Protein AF-A0A524L189-F1 (afdb_monomer)

Sequence (57 aa):
TIAVMGCMVNGPGEAREADIGVAFDKNYGVLFKKGKIIAKYSDKTIIKRLLAEIKDE

Solvent-accessible surface area (backbone atoms only — not com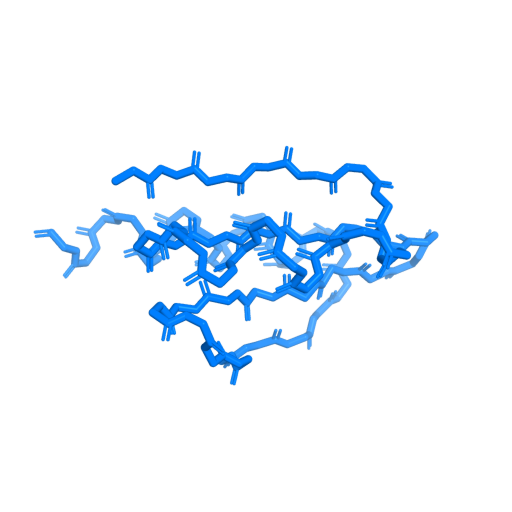parable to full-atom values): 3069 Å² total; per-residue (Å²): 99,80,41,83,37,87,40,58,87,61,24,66,64,63,16,41,79,17,53,33,16,38,16,25,54,99,68,31,24,39,32,25,45,68,50,36,82,77,47,75,35,43,56,80,54,32,56,58,49,51,56,49,61,63,69,78,108

Nearest PDB structures (foldseek):
  3noy-assembly2_D  TM=7.856E-01  e=3.071E-05  Aquifex aeolicus
  7lo5-assembly1_D  TM=7.084E-01  e=7.186E-01  Deinococcus wulumuqiensis
  7lo5-assembly1_B  TM=6.599E-01  e=5.115E-01  Deinococcus wulumuqiensis
  6lg3-assembly1_A  TM=5.233E-01  e=5.115E-01  Mycobacterium tuberculosis
  6iev-assembly1_C  TM=5.712E-01  e=1.080E+00  Trypanosoma brucei

Structure (mmCIF, N/CA/C/O backbone):
data_AF-A0A524L189-F1
#
_entry.id   AF-A0A524L189-F1
#
loop_
_atom_site.group_PDB
_atom_site.id
_atom_site.type_symbol
_atom_site.label_atom_id
_atom_site.label_alt_id
_atom_site.label_comp_id
_atom_site.label_asym_id
_atom_site.label_entity_id
_atom_site.label_seq_id
_atom_site.pdbx_PDB_ins_code
_atom_site.Cartn_x
_atom_site.Cartn_y
_atom_site.Cartn_z
_atom_site.occupancy
_atom_site.B_iso_or_equiv
_atom_site.auth_seq_id
_atom_site.auth_comp_id
_atom_site.auth_asym_id
_atom_site.auth_atom_id
_atom_site.pdbx_PDB_model_num
ATOM 1 N N . THR A 1 1 ? -9.375 -4.665 8.382 1.00 87.44 1 THR A N 1
ATOM 2 C CA . THR A 1 1 ? -8.449 -5.567 7.663 1.00 87.44 1 THR A CA 1
ATOM 3 C C . THR A 1 1 ? -7.445 -4.772 6.857 1.00 87.44 1 THR A C 1
ATOM 5 O O . THR A 1 1 ? -7.839 -3.818 6.195 1.00 87.44 1 THR A O 1
ATOM 8 N N . ILE A 1 2 ? -6.164 -5.157 6.913 1.00 91.62 2 ILE A N 1
ATOM 9 C CA . ILE A 1 2 ? -5.062 -4.511 6.181 1.00 91.62 2 ILE A CA 1
ATOM 10 C C . ILE A 1 2 ? -4.563 -5.464 5.088 1.00 91.62 2 ILE A C 1
ATOM 12 O O . ILE A 1 2 ? -4.241 -6.610 5.397 1.00 91.62 2 ILE A O 1
ATOM 16 N N . ALA A 1 3 ? -4.462 -4.991 3.844 1.00 91.19 3 ALA A N 1
ATOM 17 C CA . ALA A 1 3 ? -3.882 -5.739 2.723 1.00 91.19 3 ALA A CA 1
ATOM 18 C C . ALA A 1 3 ? -2.510 -5.175 2.308 1.00 91.19 3 ALA A C 1
ATOM 20 O O . ALA A 1 3 ? -2.333 -3.962 2.188 1.00 91.19 3 ALA A O 1
ATOM 21 N N . VAL A 1 4 ? -1.534 -6.053 2.062 1.00 91.38 4 VAL A N 1
ATOM 22 C CA . VAL A 1 4 ? -0.178 -5.679 1.622 1.00 91.38 4 VAL A CA 1
ATOM 23 C C . VAL A 1 4 ? 0.218 -6.545 0.438 1.00 91.38 4 VAL A C 1
ATOM 25 O O . VAL A 1 4 ? 0.268 -7.766 0.554 1.00 91.38 4 VAL A O 1
ATOM 28 N N . MET A 1 5 ? 0.506 -5.913 -0.698 1.00 89.94 5 MET A N 1
ATOM 29 C CA . MET A 1 5 ? 0.645 -6.616 -1.970 1.00 89.94 5 MET A CA 1
ATOM 30 C C . MET A 1 5 ? 1.888 -6.182 -2.730 1.00 89.94 5 MET A C 1
ATOM 32 O O . MET A 1 5 ? 2.114 -4.994 -2.942 1.00 89.94 5 MET A O 1
ATOM 36 N N . GLY A 1 6 ? 2.668 -7.146 -3.216 1.00 87.44 6 GLY A N 1
ATOM 37 C CA . GLY A 1 6 ? 3.915 -6.876 -3.939 1.00 87.44 6 GLY A CA 1
ATOM 38 C C . GLY A 1 6 ? 3.757 -6.465 -5.407 1.00 87.44 6 GLY A C 1
ATOM 39 O O . GLY A 1 6 ? 4.767 -6.220 -6.058 1.00 87.44 6 GLY A O 1
ATOM 40 N N . CYS A 1 7 ? 2.535 -6.435 -5.954 1.00 85.19 7 CYS A N 1
ATOM 41 C CA . CYS A 1 7 ? 2.308 -6.147 -7.370 1.00 85.19 7 CYS A CA 1
ATOM 42 C C . CYS A 1 7 ? 1.025 -5.342 -7.621 1.00 85.19 7 CYS A C 1
ATOM 44 O O . CYS A 1 7 ? -0.053 -5.671 -7.122 1.00 85.19 7 CYS A O 1
ATOM 46 N N . MET A 1 8 ? 1.136 -4.333 -8.485 1.00 84.69 8 MET A N 1
ATOM 47 C CA . MET A 1 8 ? 0.045 -3.459 -8.926 1.00 84.69 8 MET A CA 1
ATOM 48 C C . MET A 1 8 ? -0.986 -4.147 -9.842 1.00 84.69 8 MET A C 1
ATOM 50 O O . MET A 1 8 ? -2.066 -3.603 -10.038 1.00 84.69 8 MET A O 1
ATOM 54 N N . VAL A 1 9 ? -0.685 -5.326 -10.403 1.00 83.06 9 VAL A N 1
ATOM 55 C CA . VAL A 1 9 ? -1.585 -6.026 -11.345 1.00 83.06 9 VAL A CA 1
ATOM 56 C C . VAL A 1 9 ? -2.866 -6.483 -10.644 1.00 83.06 9 VAL A C 1
ATOM 58 O O . VAL A 1 9 ? -3.959 -6.108 -11.059 1.00 83.06 9 VAL A O 1
ATOM 61 N N . ASN A 1 10 ? -2.726 -7.220 -9.539 1.00 80.88 10 ASN A N 1
ATOM 62 C CA . ASN A 1 10 ? -3.862 -7.652 -8.715 1.00 80.88 10 ASN A CA 1
ATOM 63 C C . ASN A 1 10 ? -4.144 -6.672 -7.561 1.00 80.88 10 ASN A C 1
ATOM 65 O O . ASN A 1 10 ? -5.247 -6.669 -7.015 1.00 80.88 10 ASN A O 1
ATOM 69 N N . GLY A 1 11 ? -3.171 -5.794 -7.260 1.00 81.19 11 GLY A N 1
ATOM 70 C CA . GLY A 1 11 ? -3.196 -4.689 -6.286 1.00 81.19 11 GLY A CA 1
ATOM 71 C C . GLY A 1 11 ? -4.576 -4.094 -5.997 1.00 81.19 11 GLY A C 1
ATOM 72 O O . GLY A 1 11 ? -5.090 -4.187 -4.885 1.00 81.19 11 GLY A O 1
ATOM 73 N N . PRO A 1 12 ? -5.197 -3.464 -7.005 1.00 80.56 12 PRO A N 1
ATOM 74 C CA . PRO A 1 12 ? -6.455 -2.748 -6.839 1.00 80.56 12 PRO A CA 1
ATOM 75 C C . PRO A 1 12 ? -7.645 -3.627 -6.470 1.00 80.56 12 PRO A C 1
ATOM 77 O O . PRO A 1 12 ? -8.577 -3.129 -5.845 1.00 80.56 12 PRO A O 1
ATOM 80 N N . GLY A 1 13 ? -7.661 -4.885 -6.924 1.00 83.06 13 GLY A N 1
ATOM 81 C CA . GLY A 1 13 ? -8.787 -5.795 -6.728 1.00 83.06 13 GLY A CA 1
ATOM 82 C C . GLY A 1 13 ? -8.889 -6.229 -5.273 1.00 83.06 13 GLY A C 1
ATOM 83 O O . GLY A 1 13 ? -9.901 -5.979 -4.626 1.00 83.06 13 GLY A O 1
ATOM 84 N N . GLU A 1 14 ? -7.800 -6.780 -4.743 1.00 80.31 14 GLU A 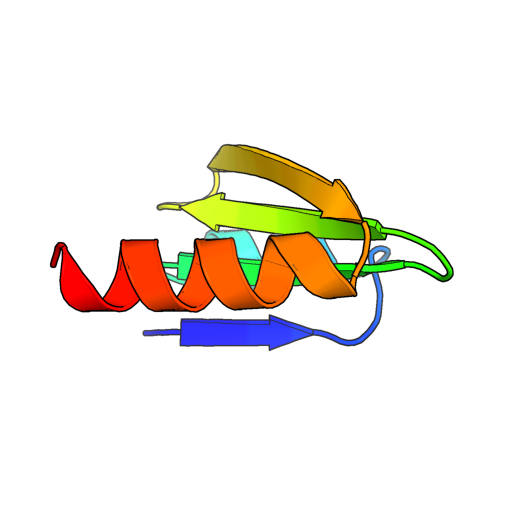N 1
ATOM 85 C CA . GLU A 1 14 ? -7.712 -7.236 -3.349 1.00 80.31 14 GLU A CA 1
ATOM 86 C C . GLU A 1 14 ? -7.802 -6.054 -2.366 1.00 80.31 14 GLU A C 1
ATOM 88 O O . GLU A 1 14 ? -8.475 -6.129 -1.338 1.00 80.31 14 GLU A O 1
ATOM 93 N N . ALA A 1 15 ? -7.216 -4.900 -2.709 1.00 81.38 15 ALA A N 1
ATOM 94 C CA . ALA A 1 15 ? -7.310 -3.696 -1.884 1.00 81.38 15 ALA A CA 1
ATOM 95 C C . ALA A 1 15 ? -8.726 -3.083 -1.830 1.00 81.38 15 ALA A C 1
ATOM 97 O O . ALA A 1 15 ? -8.994 -2.225 -0.985 1.00 81.38 15 ALA A O 1
ATOM 98 N N . ARG A 1 16 ? -9.639 -3.500 -2.719 1.00 83.75 16 ARG A N 1
ATOM 99 C CA . ARG A 1 16 ? -11.048 -3.080 -2.713 1.00 83.75 16 ARG A CA 1
ATOM 100 C C . ARG A 1 16 ? -11.859 -3.735 -1.600 1.00 83.75 16 ARG A C 1
ATOM 102 O O . ARG A 1 16 ? -12.831 -3.138 -1.147 1.00 83.75 16 ARG A O 1
ATOM 109 N N . GLU A 1 17 ? -11.445 -4.922 -1.171 1.00 86.31 17 GLU A N 1
ATOM 110 C CA . GLU A 1 17 ? -12.092 -5.695 -0.106 1.00 86.31 17 GLU A CA 1
ATOM 111 C C . GLU A 1 17 ? -11.526 -5.367 1.284 1.00 86.31 17 GLU A C 1
ATOM 113 O O . GLU A 1 17 ? -12.142 -5.680 2.302 1.00 86.31 17 GLU A O 1
ATOM 118 N N . ALA A 1 18 ? -10.367 -4.704 1.342 1.00 89.75 18 ALA A N 1
ATOM 119 C CA . ALA A 1 18 ? -9.731 -4.279 2.581 1.00 89.75 18 ALA A CA 1
ATOM 120 C C . ALA A 1 18 ? -10.203 -2.888 3.045 1.00 89.75 18 ALA A C 1
ATOM 122 O O . ALA A 1 18 ? -10.563 -2.017 2.248 1.00 89.75 18 ALA A O 1
ATOM 123 N N . ASP A 1 19 ? -10.129 -2.646 4.357 1.00 90.75 19 ASP A N 1
ATOM 124 C CA . ASP A 1 19 ? -10.351 -1.307 4.918 1.00 90.75 19 ASP A CA 1
ATOM 125 C C . ASP A 1 19 ? -9.235 -0.357 4.484 1.00 90.75 19 ASP A C 1
ATOM 127 O O . ASP A 1 19 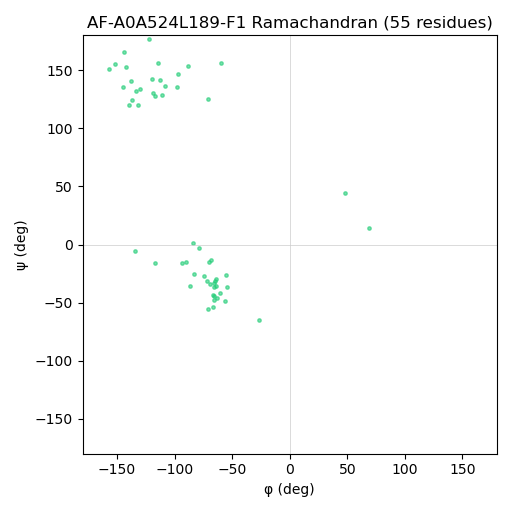? -9.507 0.760 4.037 1.00 90.75 19 ASP A O 1
ATOM 131 N N . ILE A 1 20 ? -7.997 -0.852 4.534 1.00 92.56 20 ILE A N 1
ATOM 132 C CA . ILE A 1 20 ? -6.801 -0.185 4.033 1.00 92.56 20 ILE A CA 1
ATOM 133 C C . ILE A 1 20 ? -5.907 -1.187 3.297 1.00 92.56 20 ILE A C 1
ATOM 135 O O . ILE A 1 20 ? -5.748 -2.335 3.717 1.00 92.56 20 ILE A O 1
ATOM 139 N N . GLY A 1 21 ? -5.314 -0.758 2.188 1.00 92.88 21 GL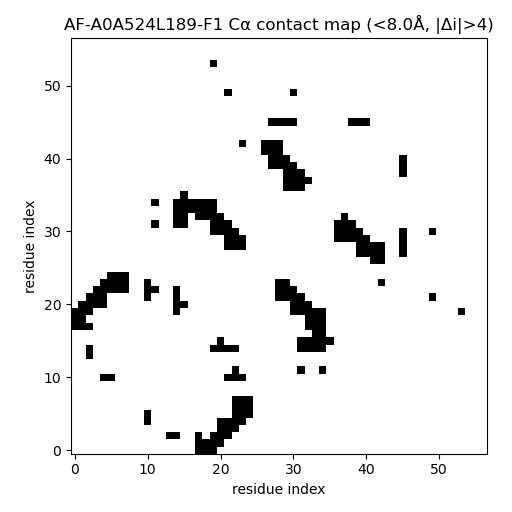Y A N 1
ATOM 140 C CA . GLY A 1 21 ? -4.448 -1.594 1.366 1.00 92.88 21 GLY A CA 1
ATOM 141 C C . GLY A 1 21 ? -3.262 -0.827 0.803 1.00 92.88 21 GLY A C 1
ATOM 142 O O . GLY A 1 21 ? -3.345 0.379 0.573 1.00 92.88 21 GLY A O 1
ATOM 143 N N . VAL A 1 22 ? -2.161 -1.526 0.538 1.00 93.44 22 VAL A N 1
ATOM 144 C CA . VAL A 1 22 ? -1.043 -1.002 -0.253 1.00 93.44 22 VAL A CA 1
ATOM 145 C C . VAL A 1 22 ? -0.656 -1.997 -1.342 1.00 93.44 22 VAL A C 1
ATOM 147 O O . VAL A 1 22 ? -0.512 -3.190 -1.076 1.00 93.44 22 VAL A O 1
ATOM 150 N N . ALA A 1 23 ? -0.461 -1.498 -2.561 1.00 93.56 23 ALA A N 1
ATOM 151 C CA . ALA A 1 23 ? 0.118 -2.262 -3.660 1.00 93.56 23 ALA A CA 1
ATOM 152 C C . ALA A 1 23 ? 1.409 -1.596 -4.133 1.00 93.56 23 ALA A C 1
ATOM 154 O O . ALA A 1 23 ? 1.424 -0.386 -4.371 1.00 93.56 23 ALA A O 1
ATOM 155 N N . PHE A 1 24 ? 2.477 -2.379 -4.265 1.00 92.19 24 PHE A N 1
ATOM 156 C CA . PHE A 1 24 ? 3.777 -1.905 -4.732 1.00 92.19 24 PHE A CA 1
ATOM 157 C C . PHE A 1 24 ? 3.981 -2.166 -6.228 1.00 92.19 24 PHE A C 1
ATOM 159 O O . PHE A 1 24 ? 3.514 -3.154 -6.798 1.00 92.19 24 PHE A O 1
ATOM 166 N N . ASP A 1 25 ? 4.709 -1.251 -6.847 1.00 90.44 25 ASP A N 1
ATOM 167 C CA . ASP A 1 25 ? 5.351 -1.349 -8.151 1.00 90.44 25 ASP A CA 1
ATOM 168 C C . ASP A 1 25 ? 6.856 -1.100 -7.929 1.00 90.44 25 ASP A C 1
ATOM 170 O O . ASP A 1 25 ? 7.294 -0.789 -6.825 1.00 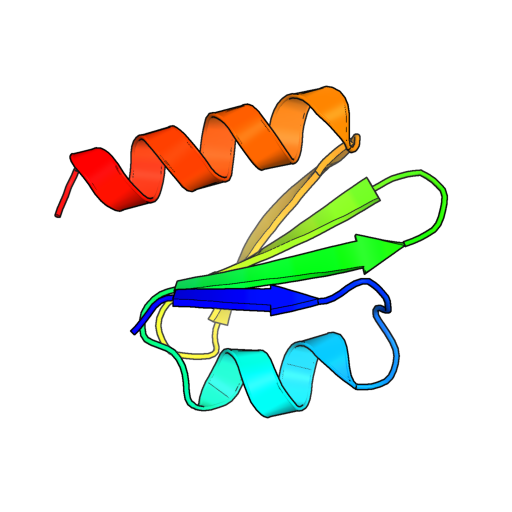90.44 25 ASP A O 1
ATOM 174 N N . LYS A 1 26 ? 7.677 -1.206 -8.969 1.00 88.69 26 LYS A N 1
ATOM 175 C CA . LYS A 1 26 ? 9.141 -1.164 -8.884 1.00 88.69 26 LYS A CA 1
AT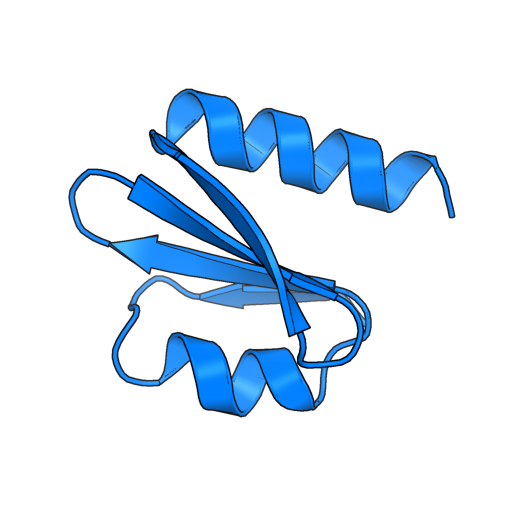OM 176 C C . LYS A 1 26 ? 9.715 0.089 -8.205 1.00 88.69 26 LYS A C 1
ATOM 178 O O . LYS A 1 26 ? 10.841 0.040 -7.725 1.00 88.69 26 LYS A O 1
ATOM 183 N N . ASN A 1 27 ? 8.999 1.213 -8.242 1.00 89.94 27 ASN A N 1
ATOM 184 C CA . ASN A 1 27 ? 9.495 2.505 -7.750 1.00 89.94 27 ASN A CA 1
ATOM 185 C C . ASN A 1 27 ? 8.485 3.267 -6.879 1.00 89.94 27 ASN A C 1
ATOM 187 O O . ASN A 1 27 ? 8.788 4.370 -6.408 1.00 89.94 27 ASN A O 1
ATOM 191 N N . TYR A 1 28 ? 7.262 2.761 -6.753 1.00 92.31 28 TYR A N 1
ATOM 192 C CA . TYR A 1 28 ? 6.192 3.448 -6.048 1.00 92.31 28 TYR A CA 1
ATOM 193 C C . TYR A 1 28 ? 5.198 2.454 -5.467 1.00 92.31 28 TYR A C 1
ATOM 195 O O . TYR A 1 28 ? 4.980 1.379 -6.015 1.00 92.31 28 TYR A O 1
ATOM 203 N N . GLY A 1 29 ? 4.505 2.877 -4.416 1.00 94.00 29 GLY A N 1
ATOM 204 C CA . GLY A 1 29 ? 3.318 2.205 -3.922 1.00 94.00 29 GLY A CA 1
ATOM 205 C C . GLY A 1 29 ? 2.074 3.069 -4.069 1.00 94.00 29 GLY A C 1
ATOM 206 O O . GLY A 1 29 ? 2.136 4.303 -4.123 1.00 94.00 29 GLY A O 1
ATOM 207 N N . VAL A 1 30 ? 0.933 2.397 -4.119 1.00 94.00 30 VAL A N 1
ATOM 208 C CA . VAL A 1 30 ? -0.399 2.995 -4.150 1.00 94.00 30 VAL A CA 1
ATOM 209 C C . VAL A 1 30 ? -1.140 2.558 -2.899 1.00 94.00 30 VAL A C 1
ATOM 211 O O . VAL A 1 30 ? -1.204 1.367 -2.601 1.00 94.00 30 VAL A O 1
ATOM 214 N N . LEU A 1 31 ? -1.675 3.531 -2.168 1.00 93.75 31 LEU A N 1
ATOM 215 C CA . LEU A 1 31 ? -2.468 3.306 -0.971 1.00 93.75 31 LEU A CA 1
ATOM 216 C C . LEU A 1 31 ? -3.952 3.368 -1.311 1.00 93.75 31 LEU A C 1
ATOM 218 O O . LEU A 1 31 ? -4.415 4.297 -1.983 1.00 93.75 31 LEU A O 1
ATOM 222 N N . PHE A 1 32 ? -4.690 2.415 -0.769 1.00 92.69 32 PHE A N 1
ATOM 223 C CA . PHE A 1 32 ? -6.122 2.268 -0.927 1.00 92.69 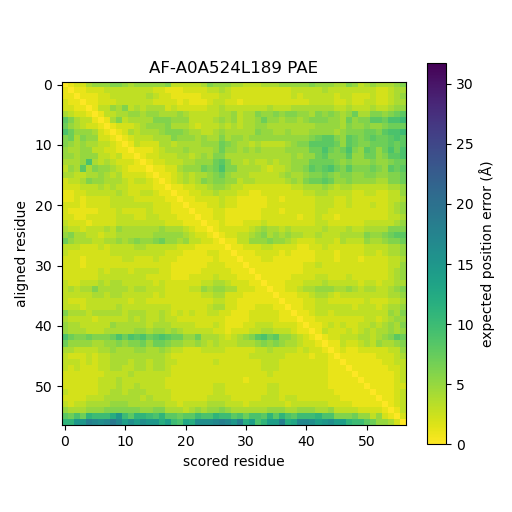32 PHE A CA 1
ATOM 224 C C . PHE A 1 32 ? -6.797 2.362 0.434 1.00 92.69 32 PHE A C 1
ATOM 226 O O . PHE A 1 32 ? -6.287 1.829 1.415 1.00 92.69 32 PHE A O 1
ATOM 233 N N . LYS A 1 33 ? -7.963 3.001 0.482 1.00 91.50 33 LYS A N 1
ATOM 234 C CA . LYS A 1 33 ? -8.847 3.008 1.646 1.00 91.50 33 LYS A CA 1
ATOM 235 C C . LYS A 1 33 ? -10.278 2.811 1.178 1.00 91.50 33 LYS A C 1
ATOM 237 O O . LYS A 1 33 ? -10.737 3.552 0.305 1.00 91.50 33 LYS A O 1
ATOM 242 N N . LYS A 1 34 ? -10.962 1.788 1.704 1.00 89.25 34 LYS A N 1
ATOM 243 C CA . LYS A 1 34 ? -12.331 1.403 1.299 1.00 89.25 34 LYS A CA 1
ATOM 244 C C . LYS A 1 34 ? -12.482 1.322 -0.234 1.00 89.25 34 LYS A C 1
ATOM 246 O O . LYS A 1 34 ? -13.406 1.888 -0.820 1.00 89.25 34 LYS A O 1
ATOM 251 N N . GLY A 1 35 ? -11.498 0.711 -0.898 1.00 86.56 35 GLY A N 1
ATOM 252 C CA . GLY A 1 35 ? -11.458 0.565 -2.356 1.00 86.56 35 GLY A CA 1
ATOM 253 C C . GLY A 1 35 ? -11.247 1.836 -3.182 1.00 86.56 35 GLY A C 1
ATOM 254 O O . GLY A 1 35 ? -11.445 1.803 -4.397 1.00 86.56 35 GLY A O 1
ATOM 255 N N . LYS A 1 36 ? -10.826 2.948 -2.570 1.00 90.06 36 LYS A N 1
ATOM 256 C CA . LYS A 1 36 ? -10.427 4.178 -3.272 1.00 90.06 36 LYS A CA 1
ATOM 257 C C . LYS A 1 36 ? -8.937 4.433 -3.113 1.00 90.06 36 LYS A C 1
ATOM 259 O O . LYS A 1 36 ? -8.397 4.248 -2.028 1.00 90.06 36 LYS A O 1
ATOM 264 N N . ILE A 1 37 ? -8.285 4.907 -4.173 1.00 91.56 37 ILE A N 1
ATOM 265 C CA . ILE A 1 37 ? -6.896 5.372 -4.098 1.00 91.56 37 ILE A CA 1
ATOM 266 C C . ILE A 1 37 ? -6.869 6.686 -3.320 1.00 91.56 37 ILE A C 1
ATOM 268 O O . ILE A 1 37 ? -7.555 7.634 -3.695 1.00 91.56 37 ILE A O 1
ATOM 272 N N . ILE A 1 38 ? -6.060 6.743 -2.265 1.00 92.62 38 ILE A N 1
ATOM 273 C CA . ILE A 1 38 ? -5.904 7.947 -1.434 1.00 92.62 38 ILE A CA 1
ATOM 274 C C . ILE A 1 38 ? -4.482 8.510 -1.459 1.00 92.62 38 ILE A C 1
ATOM 276 O O . ILE A 1 38 ? -4.267 9.656 -1.074 1.00 92.62 38 ILE A O 1
ATOM 280 N N . ALA A 1 39 ? -3.506 7.726 -1.923 1.00 91.31 39 ALA A N 1
ATOM 281 C CA . ALA A 1 39 ? -2.125 8.167 -2.053 1.00 91.31 39 ALA A CA 1
ATOM 282 C C .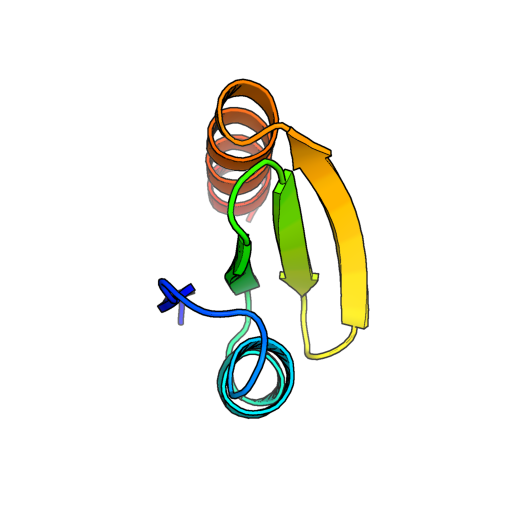 ALA A 1 39 ? -1.346 7.341 -3.082 1.00 91.31 39 ALA A C 1
ATOM 284 O O . ALA A 1 39 ? -1.590 6.149 -3.258 1.00 91.31 39 ALA A O 1
ATOM 285 N N . LYS A 1 40 ? -0.351 7.974 -3.710 1.00 93.62 40 LYS A N 1
ATOM 286 C CA . LYS A 1 40 ? 0.683 7.320 -4.517 1.00 93.62 40 LYS A CA 1
ATOM 287 C C . LYS A 1 40 ? 2.016 8.000 -4.232 1.00 93.62 40 LYS A C 1
ATOM 289 O O . LYS A 1 40 ? 2.153 9.200 -4.452 1.00 93.62 40 LYS A O 1
ATOM 294 N N . TYR A 1 41 ? 2.983 7.239 -3.740 1.00 94.25 41 TYR A N 1
ATOM 295 C CA . TYR A 1 41 ? 4.292 7.752 -3.336 1.00 94.25 41 TYR A CA 1
ATOM 296 C C . TYR A 1 41 ? 5.390 6.744 -3.659 1.00 94.25 41 TYR A C 1
ATOM 298 O O . TYR A 1 41 ? 5.105 5.577 -3.896 1.00 94.25 41 TYR A O 1
ATOM 306 N N . SER A 1 42 ? 6.651 7.174 -3.615 1.00 93.19 42 SER A N 1
ATOM 307 C CA . SER A 1 42 ? 7.788 6.250 -3.653 1.00 93.19 42 SER A CA 1
ATOM 308 C C . SER A 1 42 ? 7.753 5.256 -2.485 1.00 93.19 42 SER A C 1
ATOM 310 O O . SER A 1 42 ? 7.197 5.554 -1.424 1.00 93.19 42 SER A O 1
ATOM 312 N N . ASP A 1 43 ? 8.396 4.100 -2.650 1.00 80.88 43 ASP A N 1
ATOM 313 C CA . ASP A 1 43 ? 8.327 2.976 -1.699 1.00 80.88 43 ASP A CA 1
ATOM 314 C C . ASP A 1 43 ? 8.704 3.356 -0.259 1.00 80.88 43 ASP A C 1
ATOM 316 O O . ASP A 1 43 ? 8.093 2.906 0.708 1.00 80.88 43 ASP A O 1
ATOM 320 N N . LYS A 1 44 ? 9.679 4.253 -0.079 1.00 84.50 44 LYS A N 1
ATOM 321 C CA . LYS A 1 44 ? 10.081 4.709 1.264 1.00 84.50 44 LYS A CA 1
ATOM 322 C C . LYS A 1 44 ? 9.014 5.575 1.937 1.00 84.50 44 LYS A C 1
ATOM 324 O O . LYS A 1 44 ? 8.875 5.556 3.160 1.00 84.50 44 LYS A O 1
ATOM 329 N N . THR A 1 45 ? 8.281 6.357 1.152 1.00 93.38 45 THR A N 1
ATOM 330 C CA . THR A 1 45 ? 7.273 7.297 1.651 1.00 93.38 45 THR A CA 1
ATOM 331 C C . THR A 1 45 ? 5.923 6.611 1.832 1.00 93.38 45 THR A C 1
ATOM 333 O O . THR A 1 45 ? 5.228 6.894 2.806 1.00 93.38 45 THR A O 1
ATOM 336 N N . ILE A 1 46 ? 5.568 5.665 0.9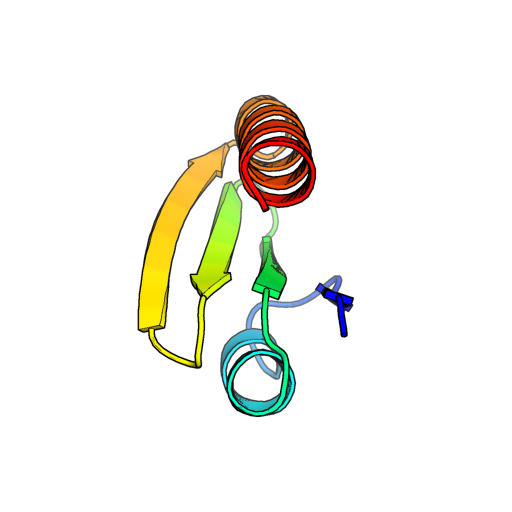56 1.00 93.38 46 ILE A N 1
ATOM 337 C CA . ILE A 1 46 ? 4.283 4.962 1.030 1.00 93.38 46 ILE A CA 1
ATOM 338 C C . ILE A 1 46 ? 4.158 4.122 2.309 1.00 93.38 46 ILE A C 1
ATOM 340 O O . ILE A 1 46 ? 3.093 4.117 2.915 1.00 93.38 46 ILE A O 1
ATOM 344 N N . ILE A 1 47 ? 5.249 3.508 2.790 1.00 90.31 47 ILE A N 1
ATOM 345 C CA . ILE A 1 47 ? 5.258 2.756 4.059 1.00 90.31 47 ILE A CA 1
ATOM 346 C C . ILE A 1 47 ? 4.962 3.675 5.246 1.00 90.31 47 ILE A C 1
ATOM 348 O O . ILE A 1 47 ? 4.132 3.355 6.095 1.00 90.31 47 ILE A O 1
ATOM 352 N N . LYS A 1 48 ? 5.606 4.848 5.295 1.00 92.88 48 LYS A N 1
ATOM 353 C CA . LYS A 1 48 ? 5.334 5.846 6.340 1.00 92.88 48 LYS A CA 1
ATOM 354 C C . LYS A 1 48 ? 3.880 6.303 6.297 1.00 92.88 48 LYS A C 1
ATOM 356 O O . LYS A 1 48 ? 3.257 6.438 7.345 1.00 92.88 48 LYS A O 1
ATOM 361 N N . ARG A 1 49 ? 3.340 6.514 5.092 1.00 93.38 49 ARG A N 1
ATOM 362 C CA . ARG A 1 49 ? 1.945 6.915 4.907 1.00 93.38 49 ARG A CA 1
ATOM 363 C C . ARG A 1 49 ? 0.970 5.825 5.355 1.00 93.38 49 ARG A C 1
ATOM 365 O O . ARG A 1 49 ? 0.037 6.149 6.072 1.00 93.38 49 ARG A O 1
ATOM 372 N N . LEU A 1 50 ? 1.216 4.563 5.000 1.00 92.12 50 LEU A N 1
ATOM 373 C CA . LEU A 1 50 ? 0.418 3.419 5.452 1.00 92.12 50 LEU A CA 1
ATOM 374 C C . LEU A 1 50 ? 0.360 3.350 6.984 1.00 92.12 50 LEU A C 1
ATOM 376 O O . LEU A 1 50 ? -0.719 3.236 7.550 1.00 92.12 50 LEU A O 1
ATOM 380 N N . LEU A 1 51 ? 1.509 3.459 7.657 1.00 91.81 51 LEU A N 1
ATOM 381 C CA . LEU A 1 51 ? 1.572 3.403 9.121 1.00 91.81 51 LEU A CA 1
ATOM 382 C C . LEU A 1 51 ? 0.867 4.579 9.803 1.00 91.81 51 LEU A C 1
ATOM 384 O O . LEU A 1 51 ? 0.343 4.401 10.897 1.00 91.81 51 LEU A O 1
ATOM 388 N N . ALA A 1 52 ? 0.880 5.767 9.194 1.00 92.38 52 ALA A N 1
ATOM 389 C CA . ALA A 1 52 ? 0.123 6.909 9.700 1.00 92.38 52 ALA A CA 1
ATOM 390 C C . ALA A 1 52 ? -1.387 6.645 9.608 1.00 92.38 52 ALA A C 1
ATOM 392 O O . ALA A 1 52 ? -2.088 6.757 10.602 1.00 92.38 52 ALA A O 1
ATOM 393 N N . GLU A 1 53 ? -1.860 6.178 8.452 1.00 90.62 53 GLU A N 1
ATOM 394 C CA . GLU A 1 53 ? -3.282 5.883 8.232 1.00 90.62 53 GLU A CA 1
ATOM 395 C C . GLU A 1 53 ? -3.819 4.750 9.121 1.00 90.62 53 GLU A C 1
ATOM 397 O O . GLU A 1 53 ? -4.993 4.770 9.465 1.00 90.62 53 GLU A O 1
ATOM 402 N N . ILE A 1 54 ? -2.981 3.778 9.504 1.00 90.81 54 ILE A N 1
ATOM 403 C CA . ILE A 1 54 ? -3.358 2.715 10.457 1.00 90.81 54 ILE A CA 1
ATOM 404 C C . ILE A 1 54 ? -3.478 3.251 11.892 1.00 90.81 54 ILE A C 1
ATOM 406 O O . ILE A 1 54 ? -4.243 2.706 12.675 1.00 90.81 54 ILE A O 1
ATOM 410 N N . LYS A 1 55 ? -2.688 4.266 12.264 1.00 88.81 55 LYS A N 1
ATOM 411 C CA . LYS A 1 55 ? -2.681 4.840 13.622 1.00 88.81 55 LYS A CA 1
ATOM 412 C C . LYS A 1 55 ? -3.786 5.866 13.855 1.00 88.81 55 LYS A C 1
ATOM 414 O O . LYS A 1 55 ? -4.127 6.108 15.007 1.00 88.81 55 LYS A O 1
ATOM 419 N N . ASP A 1 56 ? -4.260 6.495 12.784 1.00 78.06 56 ASP A N 1
ATOM 420 C CA . ASP A 1 56 ? -5.317 7.507 12.825 1.00 78.06 56 ASP A CA 1
ATOM 421 C C . ASP A 1 56 ? -6.737 6.881 12.816 1.00 78.06 56 ASP A C 1
ATOM 423 O O . ASP A 1 56 ? -7.724 7.619 12.834 1.00 78.06 56 ASP A O 1
ATOM 427 N N . GLU A 1 57 ? -6.846 5.542 12.796 1.00 58.69 57 GLU A N 1
ATOM 428 C CA . GLU A 1 57 ? -8.073 4.761 13.065 1.00 58.69 57 GLU A CA 1
ATOM 429 C C . GLU A 1 57 ? -8.074 4.171 14.481 1.00 58.69 57 GLU A C 1
ATOM 431 O O . GLU A 1 57 ? -9.170 4.149 15.088 1.00 58.69 57 GLU A O 1
#

Secondary structure (DSSP, 8-state):
-EEEES-TTTHHHHTTTSSEEEEE-SS-EEEEETTEEEEEE-HHHHHHHHHHHHH--

Radius of gyration: 9.85 Å; Cα contacts (8 Å, |Δi|>4): 110; chains: 1; bounding box: 22×16×25 Å

Mean predicted aligned error: 3.35 Å

pLDDT: mean 88.71, std 5.94, range [58.69, 94.25]

Foldseek 3Di:
DEEEEAAPPCQLVVCCPDQWYWYDDPFWIFIGGNSDTDDIDGPVVVVVVSVVVVVVD